Protein AF-A0A7X9L0Q4-F1 (afdb_mo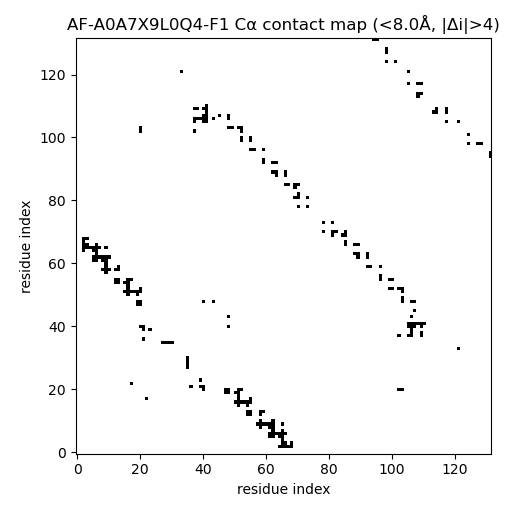nomer)

Nearest PDB structures (foldseek):
  8qyh-assembly1_C  TM=5.727E-01  e=1.537E+00  Esc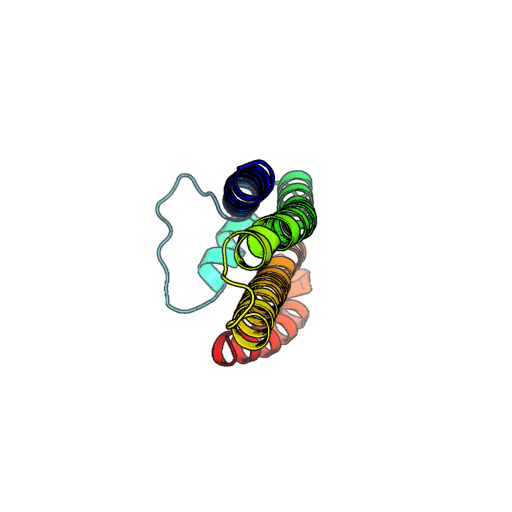herichia coli
  8qyy-assembly1_B  TM=5.505E-01  e=2.406E+00  Escherichia coli
  8qyy-assembly1_C  TM=5.472E-01  e=2.290E+00  Escherichia coli
  8qyd-assembly1_C  TM=5.472E-01  e=2.290E+00  Escherichia coli
  7rps-assembly1_A  TM=2.561E-01  e=3.244E+00  Borrelia miyamotoi FR64b

Radius of gyration: 17.33 Å; Cα contacts (8 Å, |Δi|>4): 140; chains: 1; bounding box: 41×24×49 Å

Sequence (132 aa):
MKTLIFGLIGAILMFCGDMTLYYDKNDFVSDGTLEPIINIMKKLHQKRIILGGLIGPVAAFIYCVGFYHI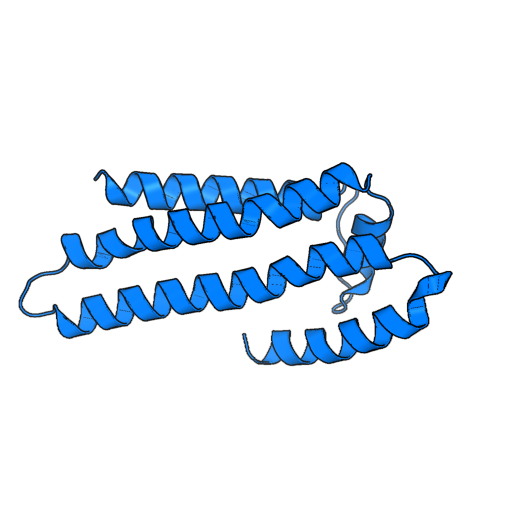IIVTESSLRPYSLLTFLLSCLGIIIGGAYHSHCTYLGLLGEDEQRKDLNIVINYFQKLAVML

Structure (mmCIF, N/CA/C/O backbone):
data_AF-A0A7X9L0Q4-F1
#
_entry.id   AF-A0A7X9L0Q4-F1
#
loop_
_atom_site.group_PDB
_atom_site.id
_atom_site.type_symbol
_atom_site.label_atom_id
_atom_site.label_alt_id
_atom_site.label_comp_id
_atom_site.label_asym_id
_atom_site.label_entity_id
_atom_site.label_seq_id
_atom_site.pdbx_PDB_ins_code
_atom_site.Cartn_x
_atom_site.Cartn_y
_atom_site.Cartn_z
_atom_site.occupancy
_atom_site.B_iso_or_equiv
_atom_site.auth_seq_id
_atom_site.auth_comp_id
_atom_site.auth_asym_id
_atom_site.auth_atom_id
_atom_site.pdbx_PDB_model_num
ATOM 1 N N . MET A 1 1 ? 1.763 2.362 -23.148 1.00 68.81 1 MET A N 1
ATOM 2 C CA . MET A 1 1 ? 0.534 3.007 -22.626 1.00 68.81 1 MET A CA 1
ATOM 3 C C . MET A 1 1 ? -0.353 2.081 -21.800 1.00 68.81 1 MET A C 1
ATOM 5 O O . MET A 1 1 ? -0.753 2.501 -20.729 1.00 68.81 1 MET A O 1
ATOM 9 N N . LYS A 1 2 ? -0.662 0.844 -22.228 1.00 83.50 2 LYS A N 1
ATOM 10 C CA . LYS A 1 2 ? -1.629 -0.020 -21.511 1.00 83.50 2 LYS A CA 1
ATOM 11 C C . LYS A 1 2 ? -1.289 -0.257 -20.027 1.00 83.50 2 LYS A C 1
ATOM 13 O O . LYS A 1 2 ? -2.159 -0.093 -19.188 1.00 83.50 2 LYS A O 1
ATOM 18 N N . THR A 1 3 ? -0.031 -0.549 -19.689 1.00 87.69 3 THR A N 1
ATOM 19 C CA . THR A 1 3 ? 0.424 -0.741 -18.293 1.00 87.69 3 THR A CA 1
ATOM 20 C C . THR A 1 3 ? 0.345 0.528 -17.444 1.00 87.69 3 THR A C 1
ATOM 22 O O . THR A 1 3 ? 0.013 0.451 -16.271 1.00 87.69 3 THR A O 1
ATOM 25 N N . LEU A 1 4 ? 0.561 1.708 -18.031 1.00 91.12 4 LEU A N 1
ATOM 26 C CA . LEU A 1 4 ? 0.429 2.985 -17.320 1.00 91.12 4 LEU A CA 1
ATOM 27 C C . LEU A 1 4 ? -1.009 3.212 -16.823 1.00 91.12 4 LEU A C 1
ATOM 29 O O . LEU A 1 4 ? -1.208 3.669 -15.703 1.00 91.12 4 LEU A O 1
ATOM 33 N N . ILE A 1 5 ? -2.003 2.841 -17.636 1.00 95.25 5 ILE A N 1
ATOM 34 C CA . ILE A 1 5 ? -3.422 2.931 -17.265 1.00 95.25 5 ILE A CA 1
ATOM 35 C C . ILE A 1 5 ? -3.719 2.036 -16.059 1.00 95.25 5 ILE A C 1
ATOM 37 O O . ILE A 1 5 ? -4.420 2.470 -15.152 1.00 95.25 5 ILE A O 1
ATOM 41 N 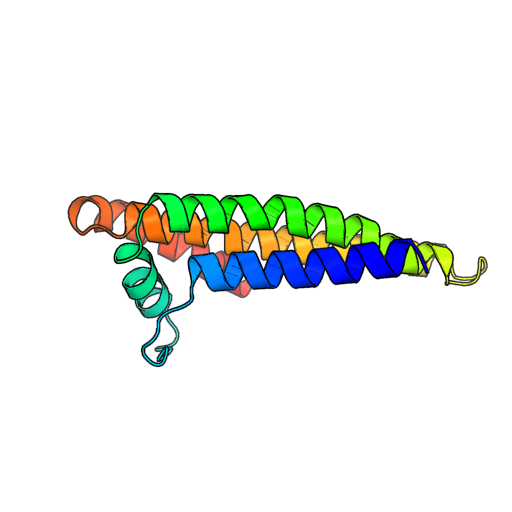N . PHE A 1 6 ? -3.148 0.827 -16.002 1.00 94.94 6 PHE A N 1
ATOM 42 C CA . PHE A 1 6 ? -3.268 -0.022 -14.814 1.00 94.94 6 PHE A CA 1
ATOM 43 C C . PHE A 1 6 ? -2.682 0.669 -13.581 1.00 94.94 6 PHE A C 1
ATOM 45 O O . PHE A 1 6 ? -3.367 0.741 -12.571 1.00 94.94 6 PHE A O 1
ATOM 52 N N . GLY A 1 7 ? -1.495 1.276 -13.675 1.00 94.06 7 GLY A N 1
ATOM 53 C CA . GLY A 1 7 ? -0.929 2.053 -12.564 1.00 94.06 7 GLY A CA 1
ATOM 54 C C . GLY A 1 7 ? -1.863 3.164 -12.065 1.00 94.06 7 GLY A C 1
ATOM 55 O O . GLY A 1 7 ? -2.071 3.295 -10.862 1.00 94.06 7 GLY A O 1
ATOM 56 N N . LEU A 1 8 ? -2.490 3.911 -12.979 1.00 95.56 8 LEU A N 1
ATOM 57 C CA . LEU A 1 8 ? -3.453 4.962 -12.629 1.00 95.56 8 LEU A CA 1
ATOM 58 C C . LEU A 1 8 ? -4.732 4.402 -11.985 1.00 95.56 8 LEU A C 1
ATOM 60 O O . LEU A 1 8 ? -5.216 4.953 -11.001 1.00 95.56 8 LEU A O 1
ATOM 64 N N . ILE A 1 9 ? -5.271 3.299 -12.511 1.00 96.44 9 ILE A N 1
ATOM 65 C CA . ILE A 1 9 ? -6.440 2.624 -11.928 1.00 96.44 9 ILE A CA 1
ATOM 66 C C . ILE A 1 9 ? -6.114 2.115 -10.520 1.00 96.44 9 ILE A C 1
ATOM 68 O O . ILE A 1 9 ? -6.921 2.289 -9.610 1.00 96.44 9 ILE A O 1
ATOM 72 N N . GLY A 1 10 ? -4.927 1.533 -10.326 1.00 95.12 10 GLY A N 1
ATOM 73 C CA . GLY A 1 10 ? -4.438 1.108 -9.014 1.00 95.12 10 GLY A CA 1
ATOM 74 C C . GLY A 1 10 ? -4.356 2.274 -8.030 1.00 95.12 10 GLY A C 1
ATOM 75 O O . GLY A 1 10 ? -4.833 2.149 -6.907 1.00 95.12 10 GLY A O 1
ATOM 76 N N . ALA A 1 11 ? -3.851 3.429 -8.473 1.00 94.19 11 ALA A N 1
ATOM 77 C CA . ALA A 1 11 ? -3.788 4.654 -7.673 1.00 94.19 11 ALA A CA 1
ATOM 78 C C . ALA A 1 11 ? -5.169 5.142 -7.224 1.00 94.19 11 ALA A C 1
ATOM 80 O O . ALA A 1 11 ? -5.385 5.401 -6.042 1.00 94.19 11 ALA A O 1
ATOM 81 N N . ILE A 1 12 ? -6.117 5.223 -8.161 1.00 96.56 12 ILE A N 1
ATOM 82 C CA . ILE A 1 12 ? -7.491 5.645 -7.874 1.00 96.56 12 ILE A CA 1
ATOM 83 C C . ILE A 1 12 ? -8.154 4.667 -6.901 1.00 96.56 12 ILE A C 1
ATOM 85 O O . ILE A 1 12 ? -8.771 5.098 -5.932 1.00 96.56 12 ILE A O 1
ATOM 89 N N . LEU A 1 13 ? -8.001 3.357 -7.121 1.00 95.62 13 LEU A N 1
ATOM 90 C CA . LEU A 1 13 ? -8.552 2.341 -6.223 1.00 95.62 13 LEU A CA 1
ATOM 91 C C . LEU A 1 13 ? -7.946 2.425 -4.823 1.00 95.62 13 LEU A C 1
ATOM 93 O O . LEU A 1 13 ? -8.697 2.351 -3.855 1.00 95.62 13 LEU A O 1
ATOM 97 N N . MET A 1 14 ? -6.629 2.614 -4.706 1.00 94.81 14 MET A N 1
ATOM 98 C CA . MET A 1 14 ? -5.964 2.764 -3.409 1.00 94.81 14 MET A CA 1
ATOM 99 C C . MET A 1 14 ? -6.530 3.968 -2.656 1.00 94.81 14 MET A C 1
ATOM 101 O O . MET A 1 14 ? -7.001 3.824 -1.532 1.00 94.81 14 MET A O 1
ATOM 105 N N . PHE A 1 15 ? -6.609 5.121 -3.326 1.00 92.88 15 PHE A N 1
ATOM 106 C CA . PHE A 1 15 ? -7.209 6.328 -2.765 1.00 92.88 15 PHE A CA 1
ATOM 107 C C . PHE A 1 15 ? -8.665 6.106 -2.331 1.00 92.88 15 PHE A C 1
ATOM 109 O O . PHE A 1 15 ? -9.065 6.516 -1.244 1.00 92.88 15 PHE A O 1
ATOM 116 N N . CYS A 1 16 ? -9.473 5.422 -3.146 1.00 93.94 16 CYS A N 1
ATOM 117 C CA . CYS A 1 16 ? -10.842 5.073 -2.775 1.00 93.94 16 CYS A CA 1
ATOM 118 C C . CYS A 1 16 ? -10.899 4.147 -1.550 1.00 93.94 16 CYS A C 1
ATOM 120 O O . CYS A 1 16 ? -11.776 4.329 -0.704 1.00 93.94 16 CYS A O 1
ATOM 122 N N . GLY A 1 17 ? -9.987 3.178 -1.436 1.00 92.31 17 GLY A N 1
ATOM 123 C CA . GLY A 1 17 ? -9.855 2.309 -0.266 1.00 92.31 17 GLY A CA 1
ATOM 124 C C . GLY A 1 17 ? -9.534 3.106 0.997 1.00 92.31 17 GLY A C 1
ATOM 125 O O . GLY A 1 17 ? -10.267 3.011 1.983 1.00 92.31 17 GLY A O 1
ATOM 126 N N . ASP A 1 18 ? -8.526 3.975 0.925 1.00 90.06 18 ASP A N 1
ATOM 127 C CA . ASP A 1 18 ? -8.118 4.846 2.028 1.00 90.06 18 ASP A CA 1
ATOM 128 C C . ASP A 1 18 ? -9.242 5.791 2.450 1.00 90.06 18 ASP A C 1
ATOM 130 O O . ASP A 1 18 ? -9.568 5.885 3.630 1.00 90.06 18 ASP A O 1
ATOM 134 N N . MET A 1 19 ? -9.921 6.448 1.509 1.00 91.44 19 MET A N 1
ATOM 135 C CA . MET A 1 19 ? -11.067 7.299 1.848 1.00 91.44 19 MET A CA 1
ATOM 136 C C . MET A 1 19 ? -12.224 6.479 2.433 1.00 91.44 19 MET A C 1
ATOM 138 O O . MET A 1 19 ? -12.924 6.925 3.343 1.00 91.44 19 MET A O 1
ATOM 142 N N . THR A 1 20 ? -12.413 5.239 1.988 1.00 91.12 20 THR A N 1
ATOM 143 C CA . THR A 1 20 ? -13.415 4.354 2.591 1.00 91.12 20 THR A CA 1
ATOM 144 C C . THR A 1 20 ? -13.069 4.046 4.053 1.00 91.12 20 THR A C 1
ATOM 146 O O . THR A 1 20 ? -13.985 4.047 4.878 1.00 91.12 20 THR A O 1
ATOM 149 N N . LEU A 1 21 ? -11.785 3.863 4.389 1.00 86.88 21 LEU A N 1
ATOM 150 C CA . LEU A 1 21 ? -11.301 3.586 5.748 1.00 86.88 21 LEU A CA 1
ATOM 151 C C . LEU A 1 21 ? -11.248 4.822 6.655 1.00 86.88 21 LEU A C 1
ATOM 153 O O . LEU A 1 21 ? -11.693 4.744 7.794 1.00 86.88 21 LEU A O 1
ATOM 157 N N . TYR A 1 22 ? -10.705 5.941 6.174 1.00 82.25 22 TYR A N 1
ATOM 158 C CA . TYR A 1 22 ? -10.274 7.058 7.024 1.00 82.25 22 TYR A CA 1
ATOM 159 C C . TYR A 1 22 ? -11.124 8.320 6.902 1.00 82.25 22 TYR A C 1
ATOM 161 O O . TYR A 1 22 ? -10.989 9.211 7.734 1.00 82.25 22 TYR A O 1
ATOM 169 N N . TYR A 1 23 ? -11.974 8.441 5.876 1.00 85.75 23 TYR A N 1
ATOM 170 C CA . TYR A 1 23 ? -12.711 9.686 5.655 1.00 85.75 23 TYR A CA 1
ATOM 171 C C . TYR A 1 23 ? -13.716 9.953 6.783 1.00 85.75 23 TYR A C 1
ATOM 173 O O . TYR A 1 23 ? -14.731 9.248 6.902 1.00 85.75 23 TYR A O 1
ATOM 181 N N . ASP A 1 24 ? -13.444 11.013 7.543 1.00 80.88 24 ASP A N 1
ATOM 182 C CA . ASP A 1 24 ? -14.380 11.703 8.425 1.00 80.88 24 ASP A CA 1
ATOM 183 C C . ASP A 1 24 ? -14.742 13.067 7.817 1.00 80.88 24 ASP A C 1
ATOM 185 O O . ASP A 1 24 ? -13.953 13.686 7.106 1.00 80.88 24 ASP A O 1
ATOM 189 N N . LYS A 1 25 ? -15.966 13.526 8.081 1.00 77.62 25 LYS A N 1
ATOM 190 C CA . LYS A 1 25 ? -16.447 14.846 7.654 1.00 77.62 25 LYS A CA 1
ATOM 191 C C . LYS A 1 25 ? -15.840 15.969 8.501 1.00 77.62 25 LYS A C 1
ATOM 193 O O . LYS A 1 25 ? -15.791 17.109 8.046 1.00 77.62 25 LYS A O 1
ATOM 198 N N . ASN A 1 26 ? -15.451 15.660 9.734 1.00 76.94 26 ASN A N 1
ATOM 199 C CA . ASN A 1 26 ? -14.765 16.601 10.609 1.00 76.94 26 ASN A CA 1
ATOM 200 C C . ASN A 1 26 ? -13.264 16.569 10.313 1.00 76.94 26 ASN A C 1
ATOM 202 O O . ASN A 1 26 ? -12.733 15.522 9.944 1.00 76.94 26 ASN A O 1
ATOM 206 N N . ASP A 1 27 ? -12.589 17.704 10.486 1.00 67.31 27 ASP A N 1
ATOM 207 C CA . ASP A 1 27 ? -11.151 17.787 10.244 1.00 67.31 27 ASP A CA 1
ATOM 208 C C . ASP A 1 27 ? -10.389 16.778 11.112 1.00 67.31 27 ASP A C 1
ATOM 210 O O . ASP A 1 27 ? -10.525 16.734 12.339 1.00 67.31 27 ASP A O 1
ATOM 214 N N . PHE A 1 28 ? -9.567 15.962 10.452 1.00 77.50 28 PHE A N 1
ATOM 215 C CA . PHE A 1 28 ? -8.642 15.052 11.108 1.00 77.50 28 PHE A CA 1
ATOM 216 C C . PHE A 1 28 ? -7.522 15.857 11.769 1.00 77.50 28 PHE A C 1
ATOM 218 O O . PHE A 1 28 ? -6.688 16.457 11.090 1.00 77.50 28 PHE A O 1
ATOM 225 N N . VAL A 1 29 ? -7.477 15.838 13.100 1.00 79.00 29 VAL A N 1
ATOM 226 C CA . VAL A 1 29 ? -6.365 16.405 13.866 1.00 79.00 29 VAL A CA 1
ATOM 227 C C . VAL A 1 29 ? -5.441 15.266 14.277 1.00 79.00 29 VAL A C 1
ATOM 229 O O . VAL A 1 29 ? -5.797 14.436 15.111 1.00 79.00 29 VAL A O 1
ATOM 232 N N . SER A 1 30 ? -4.253 15.223 13.676 1.00 78.94 30 SER A N 1
ATOM 233 C CA . SER A 1 30 ? -3.200 14.296 14.091 1.00 78.94 30 SER A CA 1
ATOM 234 C C . SER A 1 30 ? -2.567 14.773 15.396 1.00 78.94 30 SER A C 1
ATOM 236 O O . SER A 1 30 ? -2.168 15.932 15.502 1.00 78.94 30 SER A O 1
ATOM 238 N N . ASP A 1 31 ? -2.428 13.872 16.363 1.00 84.06 31 ASP A N 1
ATOM 239 C CA . ASP A 1 31 ? -1.693 14.092 17.615 1.00 84.06 31 ASP A CA 1
ATOM 240 C C . ASP A 1 31 ? -0.335 13.360 17.632 1.00 84.06 31 ASP A C 1
ATOM 242 O O . ASP A 1 31 ? 0.315 13.259 18.671 1.00 84.06 31 ASP A O 1
ATOM 246 N N . GLY A 1 32 ? 0.100 12.835 16.479 1.00 79.44 32 GLY A N 1
ATOM 247 C CA . GLY A 1 32 ? 1.307 12.011 16.359 1.00 79.44 32 GLY A CA 1
ATOM 248 C C . GLY A 1 32 ? 1.112 10.549 16.773 1.00 79.44 32 GLY A C 1
ATOM 249 O O . GLY A 1 32 ? 2.066 9.773 16.728 1.00 79.44 32 GLY A O 1
ATOM 250 N N . THR A 1 33 ? -0.107 10.148 17.144 1.00 82.88 33 THR A N 1
ATOM 251 C CA . THR A 1 33 ? -0.462 8.768 17.484 1.00 82.88 33 THR A CA 1
ATOM 252 C C . THR A 1 33 ? -1.474 8.187 16.492 1.00 82.88 33 THR A C 1
ATOM 254 O O . THR A 1 33 ? -1.947 8.849 15.569 1.00 82.88 33 THR A O 1
ATOM 257 N N . LEU A 1 34 ? -1.809 6.909 16.672 1.00 82.50 34 LEU A N 1
ATOM 258 C CA . LEU A 1 34 ? -2.845 6.236 15.885 1.00 82.50 34 LEU A CA 1
ATOM 259 C C . LEU A 1 34 ? -4.248 6.446 16.465 1.00 82.50 34 LEU A C 1
ATOM 261 O O . LEU A 1 34 ? -5.229 6.121 15.800 1.00 82.50 34 LEU A O 1
ATOM 265 N N . GLU A 1 35 ? -4.366 6.996 17.676 1.00 83.06 35 GLU A N 1
ATOM 266 C CA . GLU A 1 35 ? -5.649 7.168 18.361 1.00 83.06 35 GLU A CA 1
ATOM 267 C C . GLU A 1 35 ? -6.657 8.010 17.574 1.00 83.06 35 GLU A C 1
ATOM 269 O O . GLU A 1 35 ? -7.818 7.600 17.507 1.00 83.06 35 GLU A O 1
ATOM 274 N N . PRO A 1 36 ? -6.281 9.129 16.923 1.00 85.69 36 PRO A N 1
ATOM 275 C CA . PRO A 1 36 ? -7.225 9.892 16.113 1.00 85.69 36 PRO A CA 1
ATOM 276 C C . PRO A 1 36 ? -7.827 9.054 14.980 1.00 85.69 36 PRO A C 1
ATOM 278 O O . PRO A 1 36 ? -9.039 9.081 14.763 1.00 85.69 36 PRO A O 1
ATOM 281 N N . ILE A 1 37 ? -7.000 8.241 14.313 1.00 84.94 37 ILE A N 1
ATOM 282 C CA . ILE A 1 37 ? -7.438 7.345 13.235 1.00 84.94 37 ILE A CA 1
ATOM 283 C C . ILE A 1 37 ? -8.368 6.263 13.793 1.00 84.94 37 ILE A C 1
ATOM 285 O O . ILE A 1 37 ? -9.457 6.055 13.263 1.00 84.94 37 ILE A O 1
ATOM 289 N N . ILE A 1 38 ? -7.990 5.618 14.899 1.00 86.44 38 ILE A N 1
ATOM 290 C CA . ILE A 1 38 ? -8.809 4.590 15.562 1.00 86.44 38 ILE A CA 1
ATOM 291 C C . ILE A 1 38 ? -10.169 5.160 15.972 1.00 86.44 38 ILE A C 1
ATOM 293 O O . ILE A 1 38 ? -11.204 4.535 15.748 1.00 86.44 38 ILE A O 1
ATOM 297 N N . ASN A 1 39 ? -10.187 6.369 16.530 1.00 85.44 39 ASN A N 1
ATOM 298 C CA . ASN A 1 39 ? -11.402 7.034 16.988 1.00 85.44 39 ASN A CA 1
ATOM 299 C C . ASN A 1 39 ? -12.363 7.408 15.856 1.00 85.44 39 ASN A C 1
ATOM 301 O O . ASN A 1 39 ? -13.573 7.453 16.093 1.00 85.44 39 ASN A O 1
ATOM 305 N N . ILE A 1 40 ? -11.848 7.661 14.651 1.00 86.94 40 ILE A N 1
ATOM 306 C CA . ILE A 1 40 ? -12.666 7.805 13.444 1.00 86.94 40 ILE A CA 1
ATOM 307 C C . ILE A 1 40 ? -13.188 6.435 13.020 1.00 86.94 40 ILE A C 1
ATOM 309 O O . ILE A 1 40 ? -14.397 6.238 12.905 1.00 86.94 40 ILE A O 1
ATOM 313 N N . MET A 1 41 ? -12.282 5.475 12.831 1.00 87.75 41 MET A N 1
ATOM 314 C CA . MET A 1 41 ? -12.606 4.178 12.248 1.00 87.75 41 MET A CA 1
ATOM 315 C C . MET A 1 41 ? -13.590 3.378 13.102 1.00 87.75 41 MET A C 1
ATOM 317 O O . MET A 1 41 ? -14.517 2.798 12.547 1.00 87.75 41 MET A O 1
ATOM 321 N N . LYS A 1 42 ? -13.472 3.412 14.436 1.00 85.44 42 LYS A N 1
ATOM 322 C CA . LYS A 1 42 ? -14.379 2.694 15.351 1.00 85.44 42 LYS A CA 1
ATOM 323 C C . LYS A 1 42 ? -15.834 3.174 15.291 1.00 85.44 42 LYS A C 1
ATOM 325 O O . LYS A 1 42 ? -16.736 2.468 15.719 1.00 85.44 42 LYS A O 1
ATOM 330 N N . LYS A 1 43 ? -16.076 4.390 14.784 1.00 85.75 43 LYS A N 1
ATOM 331 C CA . LYS A 1 43 ? -17.426 4.955 14.602 1.00 85.75 43 LYS A CA 1
ATOM 332 C C . LYS A 1 43 ? -18.028 4.601 13.241 1.00 85.75 43 LYS A C 1
ATOM 334 O O . LYS A 1 43 ? -19.206 4.870 13.004 1.00 85.75 43 LYS A O 1
ATOM 339 N N . LEU A 1 44 ? -17.231 4.055 12.322 1.00 86.56 44 LEU A N 1
ATOM 340 C CA . LEU A 1 44 ? -17.695 3.678 10.995 1.00 86.56 44 LEU A CA 1
ATOM 341 C C . LEU A 1 44 ? -18.445 2.351 11.043 1.00 86.56 44 LEU A C 1
ATOM 343 O O . LEU A 1 44 ? -18.138 1.445 11.810 1.00 86.56 44 LEU A O 1
ATOM 347 N N . HIS A 1 45 ? -19.420 2.208 10.149 1.00 88.06 45 HIS A N 1
ATOM 348 C CA . HIS A 1 45 ? -20.137 0.951 10.003 1.00 88.06 45 HIS A CA 1
ATOM 349 C C . HIS A 1 45 ? -19.177 -0.175 9.584 1.00 88.06 45 HIS A C 1
ATOM 351 O O . HIS A 1 45 ? -18.438 -0.027 8.610 1.00 88.06 45 HIS A O 1
ATOM 357 N N . GLN A 1 46 ? -19.248 -1.333 10.246 1.00 88.81 46 GLN A N 1
ATOM 358 C CA . GLN A 1 46 ? -18.333 -2.467 10.045 1.00 88.81 46 GLN A CA 1
ATOM 359 C C . GLN A 1 46 ? -18.140 -2.851 8.566 1.00 88.81 46 GLN A C 1
ATOM 361 O O . GLN A 1 46 ? -17.019 -3.064 8.106 1.00 88.81 46 GLN A O 1
ATOM 366 N N . LYS A 1 47 ? -19.228 -2.878 7.780 1.00 90.25 47 LYS A N 1
ATOM 367 C CA . LYS A 1 47 ? -19.168 -3.192 6.337 1.00 90.25 47 LYS A CA 1
ATOM 368 C C . LYS A 1 47 ? -18.297 -2.209 5.548 1.00 90.25 47 LYS A C 1
ATOM 370 O O . LYS A 1 47 ? -17.655 -2.619 4.589 1.00 90.25 47 LYS A O 1
ATOM 375 N N . ARG A 1 48 ? -18.274 -0.930 5.942 1.00 91.44 48 ARG A N 1
ATOM 376 C CA . ARG A 1 48 ? -17.438 0.103 5.314 1.00 91.44 48 ARG A CA 1
ATOM 377 C C . ARG A 1 48 ? -15.961 -0.166 5.599 1.00 91.44 48 ARG A C 1
ATOM 379 O O . ARG A 1 48 ? -15.165 -0.134 4.671 1.00 91.44 48 ARG A O 1
ATOM 386 N N . ILE A 1 49 ? -15.624 -0.505 6.844 1.00 89.94 49 ILE A N 1
ATOM 387 C CA . ILE A 1 49 ? -14.251 -0.832 7.258 1.00 89.94 49 ILE A CA 1
ATOM 388 C C . ILE A 1 49 ? -13.738 -2.057 6.490 1.00 89.94 49 ILE A C 1
ATOM 390 O O . ILE A 1 49 ? -12.675 -2.004 5.880 1.00 89.94 49 ILE A O 1
ATOM 394 N N . ILE A 1 50 ? -14.535 -3.130 6.436 1.00 90.94 50 ILE A N 1
ATOM 395 C CA . ILE A 1 50 ? -14.188 -4.350 5.691 1.00 90.94 50 ILE A CA 1
ATOM 396 C C . ILE A 1 50 ? -13.996 -4.046 4.200 1.00 90.94 50 ILE A C 1
ATOM 398 O O . ILE A 1 50 ? -13.015 -4.486 3.606 1.00 90.94 50 ILE A O 1
ATOM 402 N N . LEU A 1 51 ? -14.906 -3.278 3.591 1.00 92.56 51 LEU A N 1
ATOM 403 C CA . LEU A 1 51 ? -14.807 -2.926 2.175 1.00 92.56 51 LEU A CA 1
ATOM 404 C C . LEU A 1 51 ? -13.538 -2.118 1.881 1.00 92.56 51 LEU A C 1
ATOM 406 O O . LEU A 1 51 ? -12.822 -2.444 0.939 1.00 92.56 51 LEU A O 1
ATOM 410 N N . GLY A 1 52 ? -13.235 -1.111 2.704 1.00 90.62 52 GLY A N 1
ATOM 411 C CA . GLY A 1 52 ? -12.017 -0.315 2.570 1.00 90.62 52 GLY A CA 1
ATOM 412 C C . GLY A 1 52 ? -10.750 -1.171 2.665 1.00 90.62 52 GLY A C 1
ATOM 413 O O . GLY A 1 52 ? -9.869 -1.062 1.814 1.00 90.62 52 GLY A O 1
ATOM 414 N N . GLY A 1 53 ? -10.709 -2.102 3.624 1.00 90.69 53 GLY A N 1
ATOM 415 C CA . GLY A 1 53 ? -9.596 -3.037 3.794 1.00 90.69 53 GLY A CA 1
ATOM 416 C C . GLY A 1 53 ? -9.406 -4.005 2.623 1.00 90.69 53 GLY A C 1
ATOM 417 O O . GLY A 1 53 ? -8.274 -4.317 2.262 1.00 90.69 53 GLY A O 1
ATOM 418 N N . LEU A 1 54 ? -10.494 -4.458 1.992 1.00 92.31 54 LEU A N 1
ATOM 419 C CA . LEU A 1 54 ? -10.443 -5.379 0.848 1.00 92.31 54 LEU A CA 1
ATOM 420 C C . LEU A 1 54 ? -10.034 -4.700 -0.466 1.00 92.31 54 LEU A C 1
ATOM 422 O O . LEU A 1 54 ? -9.475 -5.362 -1.343 1.00 92.31 54 LEU A O 1
ATOM 426 N N . ILE A 1 55 ? -10.288 -3.396 -0.616 1.00 94.44 55 ILE A N 1
ATOM 427 C CA . ILE A 1 55 ? -9.883 -2.640 -1.812 1.00 94.44 55 ILE A CA 1
ATOM 428 C C . ILE A 1 55 ? -8.352 -2.545 -1.905 1.00 94.44 55 ILE A C 1
ATOM 430 O O . ILE A 1 55 ? -7.804 -2.678 -3.000 1.00 94.44 55 ILE A O 1
ATOM 434 N N . GLY A 1 56 ? -7.661 -2.381 -0.771 1.00 92.44 56 GLY A N 1
ATOM 435 C CA . GLY A 1 56 ? -6.204 -2.209 -0.708 1.00 92.44 56 GLY A CA 1
ATOM 436 C C . GLY A 1 56 ? -5.404 -3.298 -1.443 1.00 92.44 56 GLY A C 1
ATOM 437 O O . GLY A 1 56 ? -4.643 -2.964 -2.352 1.00 92.44 56 GLY A O 1
ATOM 438 N N . PRO A 1 57 ? -5.583 -4.600 -1.138 1.00 93.69 57 PRO A N 1
ATOM 439 C CA . PRO A 1 57 ? -4.883 -5.686 -1.830 1.00 93.69 57 PRO A CA 1
ATOM 440 C C . PRO A 1 57 ? -5.122 -5.722 -3.346 1.00 93.69 57 PRO A C 1
ATOM 442 O O . PRO A 1 57 ? -4.191 -5.962 -4.118 1.00 93.69 57 PRO A O 1
ATOM 445 N N . VAL A 1 58 ? -6.354 -5.447 -3.788 1.00 95.38 58 VAL A N 1
ATOM 446 C CA . VAL A 1 58 ? -6.700 -5.397 -5.219 1.00 95.38 58 VAL A CA 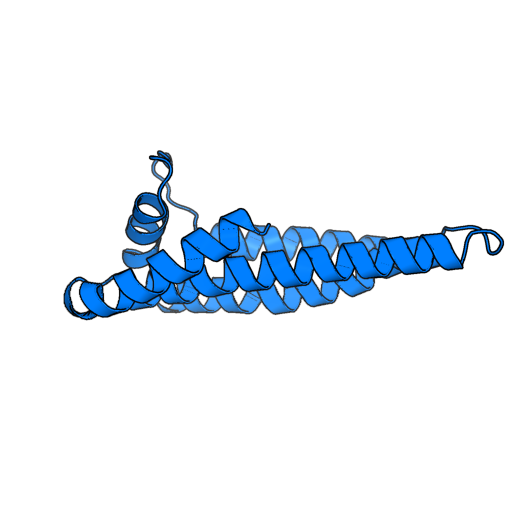1
ATOM 447 C C . VAL A 1 58 ? -6.001 -4.215 -5.895 1.00 95.38 58 VAL A C 1
ATOM 449 O O . VAL A 1 58 ? -5.405 -4.374 -6.962 1.00 95.38 58 VAL A O 1
ATOM 452 N N . ALA A 1 59 ? -6.013 -3.045 -5.253 1.00 95.94 59 ALA A N 1
ATOM 453 C CA . ALA A 1 59 ? -5.326 -1.850 -5.728 1.00 95.94 59 ALA A CA 1
ATOM 454 C C . ALA A 1 59 ? -3.805 -2.058 -5.815 1.00 95.94 59 ALA A C 1
ATOM 456 O O . ALA A 1 59 ? -3.199 -1.727 -6.834 1.00 95.94 59 ALA A O 1
ATOM 457 N N . ALA A 1 60 ? -3.198 -2.662 -4.787 1.00 95.69 60 ALA A N 1
ATOM 458 C CA . ALA A 1 60 ? -1.768 -2.962 -4.736 1.00 95.69 60 ALA A CA 1
ATOM 459 C C . ALA A 1 60 ? -1.336 -3.907 -5.868 1.00 95.69 60 ALA A C 1
ATOM 461 O O . ALA A 1 60 ? -0.335 -3.654 -6.539 1.00 95.69 60 ALA A O 1
ATOM 462 N N . PHE A 1 61 ? -2.118 -4.956 -6.145 1.00 96.50 61 PHE A N 1
ATOM 463 C CA . PHE A 1 61 ? -1.846 -5.859 -7.266 1.00 96.50 61 PHE A CA 1
ATOM 464 C C . PHE A 1 61 ? -1.859 -5.122 -8.614 1.00 96.50 61 PHE A C 1
ATOM 466 O O . PHE A 1 61 ? -0.940 -5.270 -9.422 1.00 96.50 61 PHE A O 1
ATOM 473 N N . ILE A 1 62 ? -2.871 -4.281 -8.843 1.00 96.56 62 ILE A N 1
ATOM 474 C CA . ILE A 1 62 ? -2.983 -3.474 -10.064 1.00 96.56 62 ILE A CA 1
ATOM 475 C C . ILE A 1 62 ? -1.813 -2.474 -10.170 1.00 96.56 62 ILE A C 1
ATOM 477 O O . ILE A 1 62 ? -1.276 -2.272 -11.261 1.00 96.56 62 ILE A O 1
ATOM 481 N N . TYR A 1 63 ? -1.358 -1.910 -9.047 1.00 95.31 63 TYR A N 1
ATOM 482 C CA . TYR A 1 63 ? -0.155 -1.076 -8.978 1.00 95.31 63 TYR A CA 1
ATOM 483 C C . TYR A 1 63 ? 1.097 -1.816 -9.444 1.00 95.31 63 TYR A C 1
ATOM 485 O O . TYR A 1 63 ? 1.846 -1.277 -10.256 1.00 95.31 63 TYR A O 1
ATOM 493 N N . CYS A 1 64 ? 1.302 -3.060 -9.002 1.00 96.69 64 CYS A N 1
ATOM 494 C CA . CYS A 1 64 ? 2.424 -3.888 -9.448 1.00 96.69 64 CYS A CA 1
ATOM 495 C C . CYS A 1 64 ? 2.386 -4.124 -10.966 1.00 96.69 64 CYS A C 1
ATOM 497 O O . CYS A 1 64 ? 3.407 -3.990 -11.642 1.00 96.69 64 CYS A O 1
ATOM 499 N N . VAL A 1 65 ? 1.204 -4.386 -11.538 1.00 96.62 65 VAL A N 1
ATOM 500 C CA . VAL A 1 65 ? 1.030 -4.452 -13.003 1.00 96.62 65 VAL A CA 1
ATOM 501 C C . VAL A 1 65 ? 1.391 -3.112 -13.659 1.00 96.62 65 VAL A C 1
ATOM 503 O O . VAL A 1 65 ? 2.023 -3.082 -14.717 1.00 96.62 65 VAL A O 1
ATOM 506 N N . GLY A 1 66 ? 1.043 -1.998 -13.015 1.00 96.75 66 GLY A N 1
ATOM 507 C CA . GLY A 1 66 ? 1.435 -0.654 -13.424 1.00 96.75 66 GLY A CA 1
ATOM 508 C C . GLY A 1 66 ? 2.946 -0.423 -13.422 1.00 96.75 66 GLY A C 1
ATOM 509 O O . GLY A 1 66 ? 3.489 0.075 -14.410 1.00 96.75 66 GLY A O 1
ATOM 510 N N . PHE A 1 67 ? 3.647 -0.840 -12.365 1.00 97.19 67 PHE A N 1
ATOM 511 C CA . PHE A 1 67 ? 5.101 -0.703 -12.240 1.00 97.19 67 PHE A CA 1
ATOM 512 C C . PHE A 1 67 ? 5.860 -1.465 -13.321 1.00 97.19 67 PHE A C 1
ATOM 514 O O . PHE A 1 67 ? 6.941 -1.037 -13.722 1.00 97.19 67 PHE A O 1
ATOM 521 N N . TYR A 1 68 ? 5.279 -2.530 -13.881 1.00 96.62 68 TYR A N 1
ATOM 522 C CA . TYR A 1 68 ? 5.860 -3.205 -15.042 1.00 96.62 68 TYR A CA 1
ATOM 523 C C . TYR A 1 68 ? 6.039 -2.262 -16.247 1.00 96.62 68 TYR A C 1
ATOM 525 O O . TYR A 1 68 ? 6.833 -2.532 -17.146 1.00 96.62 68 TYR A O 1
ATOM 533 N N . HIS A 1 69 ? 5.374 -1.101 -16.270 1.00 96.50 69 HIS A N 1
ATOM 534 C CA . HIS A 1 69 ? 5.645 -0.077 -17.272 1.00 96.50 69 HIS A CA 1
ATOM 535 C C . HIS A 1 69 ? 7.111 0.382 -17.285 1.00 96.50 69 HIS A C 1
ATOM 537 O O . HIS A 1 69 ? 7.637 0.596 -18.375 1.00 96.50 69 HIS A O 1
ATOM 543 N N . ILE A 1 70 ? 7.781 0.441 -16.124 1.00 96.25 70 ILE A N 1
ATOM 544 C CA . ILE A 1 70 ? 9.213 0.774 -15.990 1.00 96.25 70 ILE A CA 1
ATOM 545 C C . ILE A 1 70 ? 10.054 -0.149 -16.881 1.00 96.25 70 ILE A C 1
ATOM 547 O O . ILE A 1 70 ? 10.924 0.295 -17.626 1.00 96.25 70 ILE A O 1
ATOM 551 N N . ILE A 1 71 ? 9.729 -1.439 -16.865 1.00 96.19 71 ILE A N 1
ATOM 552 C CA . ILE A 1 71 ? 10.406 -2.498 -17.616 1.00 96.19 71 ILE A CA 1
ATOM 553 C C . ILE A 1 71 ? 10.206 -2.354 -19.128 1.00 96.19 71 ILE A C 1
ATOM 555 O O . ILE A 1 71 ? 11.086 -2.725 -19.902 1.00 96.19 71 ILE A O 1
ATOM 559 N N . ILE A 1 72 ? 9.048 -1.851 -19.556 1.00 95.12 72 ILE A N 1
ATOM 560 C CA . ILE A 1 72 ? 8.693 -1.705 -20.974 1.00 95.12 72 ILE A CA 1
ATOM 561 C C . ILE A 1 72 ? 9.367 -0.481 -21.596 1.00 95.12 72 ILE A C 1
ATOM 563 O O . ILE A 1 72 ? 9.757 -0.534 -22.757 1.00 95.12 72 ILE A O 1
ATOM 567 N N . VAL A 1 73 ? 9.453 0.626 -20.855 1.00 95.06 73 VAL A N 1
ATOM 568 C CA . VAL A 1 73 ? 9.952 1.903 -21.395 1.00 95.06 73 VAL A CA 1
ATOM 569 C C . VAL A 1 73 ? 11.458 2.078 -21.262 1.00 95.06 73 VAL A C 1
ATOM 571 O O . VAL A 1 73 ? 12.019 2.948 -21.919 1.00 95.06 73 VAL A O 1
ATOM 574 N N . THR A 1 74 ? 12.110 1.283 -20.414 1.00 96.06 74 THR A N 1
ATOM 575 C CA . THR A 1 74 ? 13.555 1.387 -20.212 1.00 96.06 74 THR A CA 1
ATOM 576 C C . THR A 1 74 ? 14.318 0.684 -21.331 1.00 96.06 74 THR A C 1
ATOM 578 O O . THR A 1 74 ? 13.962 -0.421 -21.745 1.00 96.06 74 THR A O 1
ATOM 581 N N . GLU A 1 75 ? 15.408 1.306 -21.780 1.00 94.56 75 GLU A N 1
ATOM 582 C CA . GLU A 1 75 ? 16.341 0.721 -22.740 1.00 94.56 75 GLU A CA 1
ATOM 583 C C . GLU A 1 75 ? 16.908 -0.620 -22.252 1.00 94.56 75 GLU A C 1
ATOM 585 O O . GLU A 1 75 ? 17.133 -0.845 -21.059 1.00 94.56 75 GLU A O 1
ATOM 590 N N . SER A 1 76 ? 17.185 -1.526 -23.190 1.00 93.00 76 SER A N 1
ATOM 591 C CA . SER A 1 76 ? 17.669 -2.877 -22.884 1.00 93.00 76 SER A CA 1
ATOM 592 C C . SER A 1 76 ? 19.028 -2.890 -22.175 1.00 93.00 76 SER A C 1
ATOM 594 O O . SER A 1 76 ? 19.268 -3.759 -21.339 1.00 93.00 76 SER A O 1
ATOM 596 N N . SER A 1 77 ? 19.888 -1.905 -22.447 1.00 96.62 77 SER A N 1
ATOM 597 C CA . SER A 1 77 ? 21.178 -1.693 -21.774 1.00 96.62 77 SER A CA 1
ATOM 598 C C . SER A 1 77 ? 21.032 -1.479 -20.260 1.00 96.62 77 SER A C 1
ATOM 600 O O . SER A 1 77 ? 21.908 -1.864 -19.490 1.00 96.62 77 SER A O 1
ATOM 602 N N . L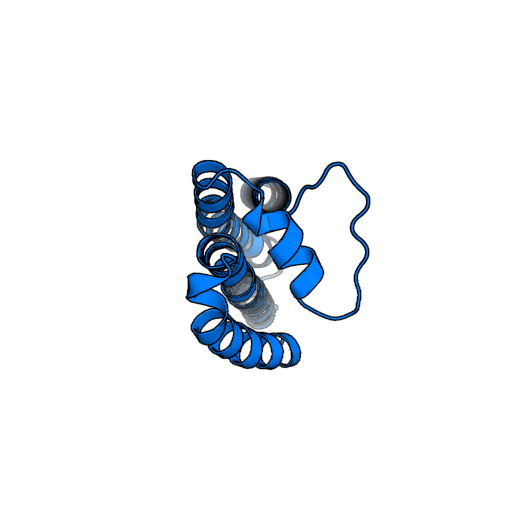EU A 1 78 ? 19.897 -0.929 -19.819 1.00 97.06 78 LEU A N 1
ATOM 603 C CA . LEU A 1 78 ? 19.584 -0.625 -18.421 1.00 97.06 78 LEU A CA 1
ATOM 604 C C . LEU A 1 78 ? 18.627 -1.653 -17.793 1.00 97.06 78 LEU A C 1
ATOM 606 O O . LEU A 1 78 ? 18.013 -1.404 -16.750 1.00 97.06 78 LEU A O 1
ATOM 610 N N . ARG A 1 79 ? 18.481 -2.836 -18.405 1.00 94.62 79 ARG A N 1
ATOM 611 C CA . ARG A 1 79 ? 17.550 -3.878 -17.947 1.00 94.62 79 ARG A CA 1
ATOM 612 C C . ARG A 1 79 ? 17.726 -4.298 -16.478 1.00 94.62 79 ARG A C 1
ATOM 614 O O . ARG A 1 79 ? 16.704 -4.437 -15.806 1.00 94.62 79 ARG A O 1
ATOM 621 N N . PRO A 1 80 ? 18.951 -4.471 -15.941 1.00 97.00 80 PRO A N 1
ATOM 622 C CA . PRO A 1 80 ? 19.125 -4.823 -14.531 1.00 97.00 80 PRO A CA 1
ATOM 623 C C . PRO A 1 80 ? 18.606 -3.729 -13.590 1.00 97.00 80 PRO A C 1
ATOM 625 O O . PRO A 1 80 ? 17.946 -4.028 -12.598 1.00 97.00 80 PRO A O 1
ATOM 628 N N . TYR A 1 81 ? 18.842 -2.459 -13.934 1.00 97.50 81 TYR A N 1
ATOM 629 C CA . TYR A 1 81 ? 18.406 -1.317 -13.132 1.00 97.50 81 TYR A CA 1
ATOM 630 C C . TYR A 1 81 ? 16.888 -1.142 -13.167 1.00 97.50 81 TYR A C 1
ATOM 632 O O . TYR A 1 81 ? 16.279 -0.968 -12.118 1.00 97.50 81 TYR A O 1
ATOM 640 N N . SER A 1 82 ? 16.255 -1.269 -14.338 1.00 97.25 82 SER A N 1
ATOM 641 C CA . SER A 1 82 ? 14.788 -1.199 -14.426 1.00 97.25 82 SER A CA 1
ATOM 642 C C . SER A 1 82 ? 14.103 -2.343 -13.685 1.00 97.25 82 SER A C 1
ATOM 644 O O . SER A 1 82 ? 13.074 -2.116 -13.050 1.00 97.25 82 SER A O 1
ATOM 646 N N . LEU A 1 83 ? 14.683 -3.552 -13.711 1.00 98.00 83 LEU A N 1
ATOM 647 C CA . LEU A 1 83 ? 14.214 -4.676 -12.899 1.00 98.00 83 LEU A CA 1
ATOM 648 C C . LEU A 1 83 ? 14.307 -4.367 -11.406 1.00 98.00 83 LEU A C 1
ATOM 650 O O . LEU A 1 83 ? 13.333 -4.579 -10.687 1.00 98.00 83 LEU A O 1
ATOM 654 N N . LEU A 1 84 ? 15.437 -3.824 -10.952 1.00 98.19 84 LEU A N 1
ATOM 655 C CA . LEU A 1 84 ? 15.602 -3.414 -9.562 1.00 98.19 84 LEU A CA 1
ATOM 656 C C . LEU A 1 84 ? 14.569 -2.350 -9.164 1.00 98.19 84 LEU A C 1
ATOM 658 O O . LEU A 1 84 ? 13.900 -2.517 -8.150 1.00 98.19 84 LEU A O 1
ATOM 662 N N . THR A 1 85 ? 14.379 -1.300 -9.968 1.00 97.94 85 THR A N 1
ATOM 663 C CA . THR A 1 85 ? 13.383 -0.252 -9.690 1.00 97.94 85 THR A CA 1
ATOM 664 C C . THR A 1 85 ? 11.969 -0.822 -9.627 1.00 97.94 85 THR A C 1
ATOM 666 O O . THR A 1 85 ? 11.247 -0.535 -8.679 1.00 97.94 85 THR A O 1
ATOM 669 N N . PHE A 1 86 ? 11.584 -1.675 -10.580 1.00 98.00 86 PHE A N 1
ATOM 670 C CA . PHE A 1 86 ? 10.289 -2.360 -10.571 1.00 98.00 86 PHE A CA 1
ATOM 671 C C . PHE A 1 86 ? 10.066 -3.164 -9.284 1.00 98.00 86 PHE A C 1
ATOM 673 O O . PHE A 1 86 ? 9.009 -3.048 -8.660 1.00 98.00 86 PHE A O 1
ATOM 680 N N . LEU A 1 87 ? 11.061 -3.957 -8.873 1.00 98.25 87 LEU A N 1
ATOM 681 C CA . LEU A 1 87 ? 10.979 -4.773 -7.663 1.00 98.25 87 LEU A CA 1
ATOM 682 C C . LEU A 1 87 ? 10.909 -3.909 -6.402 1.00 98.25 87 LEU A C 1
ATOM 684 O O . LEU A 1 87 ? 10.104 -4.204 -5.524 1.00 98.25 87 LEU A O 1
ATOM 688 N N . LEU A 1 88 ? 11.685 -2.825 -6.328 1.00 97.81 88 LEU A N 1
ATOM 689 C CA . LEU A 1 88 ? 11.628 -1.876 -5.215 1.00 97.81 88 LEU A CA 1
ATOM 690 C C . LEU A 1 88 ? 10.273 -1.163 -5.142 1.00 97.81 88 LEU A C 1
ATOM 692 O O . LEU A 1 88 ? 9.734 -1.005 -4.051 1.00 97.81 88 LEU A O 1
ATOM 696 N N . SER A 1 89 ? 9.677 -0.789 -6.278 1.00 96.75 89 SER A N 1
ATOM 697 C CA . SER A 1 89 ? 8.326 -0.214 -6.309 1.00 96.75 89 SER A CA 1
ATOM 698 C C . SER A 1 89 ? 7.271 -1.214 -5.825 1.00 96.75 89 SER A C 1
ATOM 700 O O . SER A 1 89 ? 6.414 -0.860 -5.015 1.00 96.75 89 SER A O 1
ATOM 702 N N . CYS A 1 90 ? 7.356 -2.476 -6.265 1.00 97.38 90 CYS A N 1
ATOM 703 C CA . CYS A 1 90 ? 6.474 -3.540 -5.779 1.00 97.38 90 CYS A CA 1
ATOM 704 C C . CYS A 1 90 ? 6.661 -3.784 -4.277 1.00 97.38 90 CYS A C 1
ATOM 706 O O . CYS A 1 90 ? 5.686 -3.929 -3.547 1.00 97.38 90 CYS A O 1
ATOM 708 N N . LEU A 1 91 ? 7.903 -3.798 -3.797 1.00 96.19 91 LEU A N 1
ATOM 709 C CA . LEU A 1 91 ? 8.188 -3.952 -2.377 1.00 96.19 91 LEU A CA 1
ATOM 710 C C . LEU A 1 91 ? 7.592 -2.792 -1.570 1.00 96.19 91 LEU A C 1
ATOM 712 O O . LEU A 1 91 ? 6.913 -3.039 -0.581 1.00 96.19 91 LEU A O 1
ATOM 716 N N . GLY A 1 92 ? 7.763 -1.550 -2.030 1.00 93.88 92 GLY A N 1
ATOM 717 C CA . GLY A 1 92 ? 7.196 -0.367 -1.382 1.00 93.88 92 GLY A CA 1
ATOM 718 C C . GLY A 1 92 ? 5.677 -0.449 -1.222 1.00 93.88 92 GLY A C 1
ATOM 719 O O . GLY A 1 92 ? 5.170 -0.254 -0.119 1.00 93.88 92 GLY A O 1
ATOM 720 N N . ILE A 1 93 ? 4.944 -0.817 -2.283 1.00 94.19 93 ILE A N 1
ATOM 721 C CA . ILE A 1 93 ? 3.479 -0.949 -2.192 1.00 94.19 93 ILE A CA 1
ATOM 722 C C . ILE A 1 93 ? 3.053 -2.141 -1.326 1.00 94.19 93 ILE A C 1
ATOM 724 O O . ILE A 1 93 ? 2.020 -2.068 -0.668 1.00 94.19 93 ILE A O 1
ATOM 728 N N . ILE A 1 94 ? 3.835 -3.224 -1.283 1.00 92.69 94 ILE A N 1
ATOM 729 C CA . ILE A 1 94 ? 3.552 -4.380 -0.421 1.00 92.69 94 ILE A CA 1
ATOM 730 C C . ILE A 1 94 ? 3.740 -4.013 1.052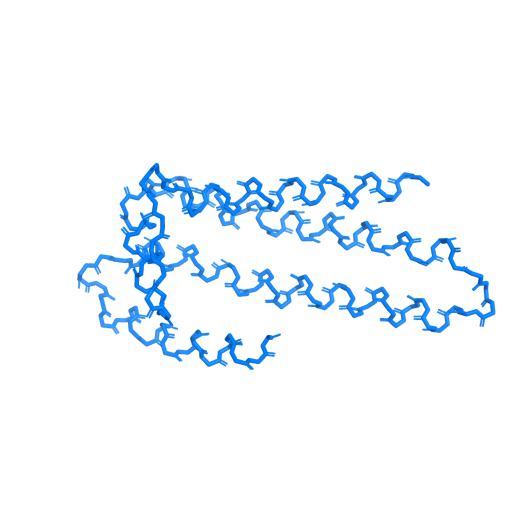 1.00 92.69 94 ILE A C 1
ATOM 732 O O . ILE A 1 94 ? 2.862 -4.315 1.855 1.00 92.69 94 ILE A O 1
ATOM 736 N N . ILE A 1 95 ? 4.843 -3.349 1.417 1.00 90.88 95 ILE A N 1
ATOM 737 C CA . ILE A 1 95 ? 5.091 -2.950 2.811 1.00 90.88 95 ILE A CA 1
ATOM 738 C C . ILE A 1 95 ? 4.070 -1.884 3.236 1.00 90.88 95 ILE A C 1
ATOM 740 O O . ILE A 1 95 ? 3.444 -2.025 4.286 1.00 90.88 95 ILE A O 1
ATOM 744 N N . GLY A 1 96 ? 3.821 -0.871 2.397 1.00 88.19 96 GLY A N 1
ATOM 745 C CA . GLY A 1 96 ? 2.791 0.139 2.656 1.00 88.19 96 GLY A CA 1
ATOM 746 C C . GLY A 1 96 ? 1.386 -0.468 2.753 1.00 88.19 96 GLY A C 1
ATOM 747 O O . GLY A 1 96 ? 0.645 -0.189 3.691 1.00 88.19 96 GLY A O 1
ATOM 748 N N . GLY A 1 97 ? 1.028 -1.376 1.845 1.00 87.81 97 GLY A N 1
ATOM 749 C CA . GLY A 1 97 ? -0.251 -2.087 1.876 1.00 87.81 97 GLY A CA 1
ATOM 750 C C . GLY A 1 97 ? -0.402 -2.986 3.105 1.00 87.81 97 GLY A C 1
ATOM 751 O O . GLY A 1 97 ? -1.469 -3.020 3.715 1.00 87.81 97 GLY A O 1
ATOM 752 N N . ALA A 1 98 ? 0.670 -3.668 3.521 1.00 86.56 98 ALA A N 1
ATOM 753 C CA . ALA A 1 98 ? 0.690 -4.424 4.768 1.00 86.56 98 ALA A CA 1
ATOM 754 C C . ALA A 1 98 ? 0.439 -3.495 5.959 1.00 86.56 98 ALA A C 1
ATOM 756 O O . ALA A 1 98 ? -0.406 -3.816 6.793 1.00 86.56 98 ALA A O 1
ATOM 757 N N . TYR A 1 99 ? 1.076 -2.322 6.005 1.00 84.69 99 TYR A N 1
ATOM 758 C CA . TYR A 1 99 ? 0.802 -1.311 7.023 1.00 84.69 99 TYR A CA 1
ATOM 759 C C . TYR A 1 99 ? -0.686 -0.917 7.034 1.00 84.69 99 TYR A C 1
ATOM 761 O O . TYR A 1 99 ? -1.379 -1.163 8.020 1.00 84.69 99 TYR A O 1
ATOM 769 N N . HIS A 1 100 ? -1.230 -0.445 5.912 1.00 84.19 100 HIS A N 1
ATOM 770 C CA . HIS A 1 100 ? -2.635 -0.028 5.810 1.00 84.19 100 HIS A CA 1
ATOM 771 C C . HIS A 1 100 ? -3.648 -1.148 6.112 1.00 84.19 100 HIS A C 1
ATOM 773 O O . HIS A 1 100 ? -4.711 -0.881 6.675 1.00 84.19 100 HIS A O 1
ATOM 779 N N . SER A 1 101 ? -3.323 -2.415 5.826 1.00 84.62 101 SER A N 1
ATOM 780 C CA . SER A 1 101 ? -4.207 -3.545 6.153 1.00 84.62 101 SER A CA 1
ATOM 781 C C . SER A 1 101 ? -4.504 -3.646 7.653 1.00 84.62 101 SER A C 1
ATOM 783 O O . SER A 1 101 ? -5.623 -3.997 8.036 1.00 84.62 101 SER A O 1
ATOM 785 N N . 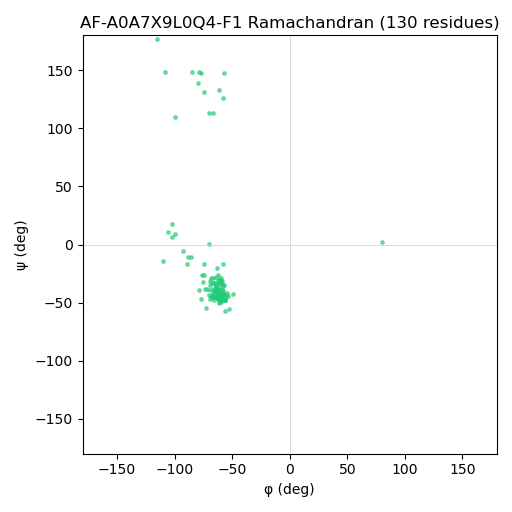HIS A 1 102 ? -3.555 -3.240 8.506 1.00 84.06 102 HIS A N 1
ATOM 786 C CA . HIS A 1 102 ? -3.748 -3.250 9.952 1.00 84.06 102 HIS A CA 1
ATOM 787 C C . HIS A 1 102 ? -4.782 -2.229 10.415 1.00 84.06 102 HIS A C 1
ATOM 789 O O . HIS A 1 102 ? -5.476 -2.480 11.398 1.00 84.06 102 HIS A O 1
ATOM 795 N N . CYS A 1 103 ? -4.952 -1.115 9.698 1.00 84.69 103 CYS A N 1
ATOM 796 C CA . CYS A 1 103 ? -5.954 -0.114 10.046 1.00 84.69 103 CYS A CA 1
ATOM 797 C C . CYS A 1 103 ? -7.368 -0.698 10.051 1.00 84.69 103 CYS A C 1
ATOM 799 O O . CYS A 1 103 ? -8.169 -0.348 10.911 1.00 84.69 103 CYS A O 1
ATOM 801 N N . THR A 1 104 ? -7.659 -1.651 9.163 1.00 86.62 104 THR A N 1
ATOM 802 C CA . THR A 1 104 ? -8.933 -2.387 9.172 1.00 86.62 104 THR A CA 1
ATOM 803 C C . THR A 1 104 ? -9.161 -3.066 10.524 1.00 86.62 104 THR A C 1
ATOM 805 O O . THR A 1 104 ? -10.225 -2.903 11.116 1.00 86.62 104 THR A O 1
ATOM 808 N N . TYR A 1 105 ? -8.155 -3.766 11.058 1.00 84.44 105 TYR A N 1
ATOM 809 C CA . TYR A 1 105 ? -8.245 -4.395 12.380 1.00 84.44 105 TYR A CA 1
ATOM 810 C C . TYR A 1 105 ? -8.355 -3.362 13.497 1.00 84.44 105 TYR A C 1
ATOM 812 O O . TYR A 1 105 ? -9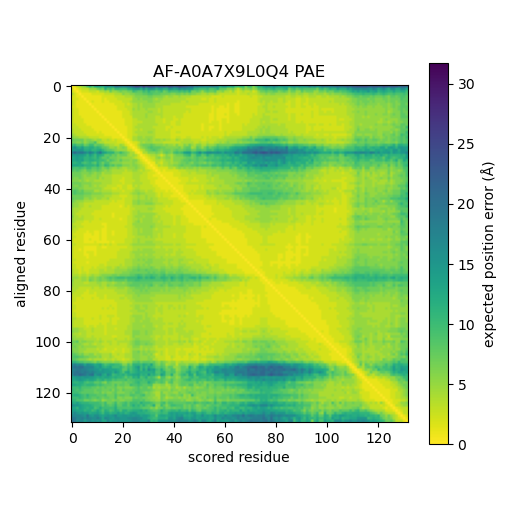.156 -3.547 14.404 1.00 84.44 105 TYR A O 1
ATOM 820 N N . LEU A 1 106 ? -7.616 -2.254 13.409 1.00 84.19 106 LEU A N 1
ATOM 821 C CA . LEU A 1 106 ? -7.710 -1.166 14.380 1.00 84.19 106 LEU A CA 1
ATOM 822 C C . LEU A 1 106 ? -9.128 -0.568 14.453 1.00 84.19 106 LEU A C 1
ATOM 824 O O . LEU A 1 106 ? -9.605 -0.247 15.537 1.00 84.19 106 LEU A O 1
ATOM 828 N N . GLY A 1 107 ? -9.816 -0.449 13.314 1.00 84.31 107 GLY A N 1
ATOM 829 C CA . GLY A 1 107 ? -11.208 -0.002 13.258 1.00 84.31 107 GLY A CA 1
ATOM 830 C C . GLY A 1 107 ? -12.206 -1.032 13.791 1.00 84.31 107 GLY A C 1
ATOM 831 O O . GLY A 1 107 ? -13.167 -0.655 14.453 1.00 84.31 107 GLY A O 1
ATOM 832 N N . LEU A 1 108 ? -11.976 -2.322 13.524 1.00 83.50 108 LEU A N 1
ATOM 833 C CA . LEU A 1 108 ? -12.846 -3.415 13.977 1.00 83.50 108 LEU A CA 1
ATOM 834 C C . LEU A 1 108 ? -12.692 -3.736 15.470 1.00 83.50 108 LEU A C 1
ATOM 836 O O . LEU A 1 108 ? -13.665 -4.138 16.094 1.00 83.50 108 LEU A O 1
ATOM 840 N N . LEU A 1 109 ? -11.488 -3.569 16.021 1.00 83.19 109 LEU A N 1
ATOM 841 C CA . LEU A 1 109 ? -11.144 -3.870 17.417 1.00 83.19 109 LEU A CA 1
ATOM 842 C C . LEU A 1 109 ? -11.127 -2.616 18.310 1.00 83.19 109 LEU A C 1
ATOM 844 O O . LEU A 1 109 ? -10.657 -2.659 19.443 1.00 83.19 109 LEU A O 1
ATOM 848 N N . GLY A 1 110 ? -11.593 -1.476 17.793 1.00 72.62 110 GLY A N 1
ATOM 849 C CA . GLY A 1 110 ? -11.543 -0.172 18.460 1.00 72.62 110 GLY A CA 1
ATOM 850 C C . GLY A 1 110 ? -12.477 -0.008 19.668 1.00 72.62 110 GLY A C 1
ATOM 851 O O . GLY A 1 110 ? -12.517 1.085 20.239 1.00 72.62 110 GLY A O 1
ATOM 852 N N . GLU A 1 111 ? -13.243 -1.041 20.032 1.00 71.81 111 GLU A N 1
ATOM 853 C CA . GLU A 1 111 ? -14.173 -1.032 21.166 1.00 71.81 111 GLU A CA 1
ATOM 854 C C . GLU A 1 111 ? -13.449 -1.179 22.514 1.00 71.81 111 GLU A C 1
ATOM 856 O O . GLU A 1 111 ? -12.425 -1.858 22.629 1.00 71.81 111 GLU A O 1
ATOM 861 N N . ASP A 1 112 ? -14.001 -0.555 23.561 1.00 69.88 112 ASP A N 1
ATOM 862 C CA . ASP A 1 112 ? -13.361 -0.489 24.882 1.00 69.88 112 ASP A CA 1
ATOM 863 C C . ASP A 1 112 ? -13.145 -1.879 25.511 1.00 69.88 112 ASP A C 1
ATOM 865 O O . ASP A 1 112 ? -12.148 -2.091 26.202 1.00 69.88 112 ASP A O 1
ATOM 869 N N . GLU A 1 113 ? -14.010 -2.855 25.210 1.00 73.44 113 GLU A N 1
ATOM 870 C CA . GLU A 1 113 ? -13.868 -4.240 25.684 1.00 73.44 113 GLU A CA 1
ATOM 871 C C . GLU A 1 113 ? -12.613 -4.938 25.134 1.00 73.44 113 GLU A C 1
ATOM 873 O O . GLU A 1 113 ? -12.033 -5.793 25.803 1.00 73.44 113 GLU A O 1
ATOM 878 N N . GLN A 1 114 ? -12.144 -4.542 23.948 1.00 77.94 114 GLN A N 1
ATOM 879 C CA . GLN A 1 114 ? -10.977 -5.125 23.274 1.00 77.94 114 GLN A CA 1
ATOM 880 C C . GLN A 1 114 ? -9.724 -4.247 23.395 1.00 77.94 114 GLN A C 1
ATOM 882 O O . GLN A 1 114 ? -8.668 -4.563 22.842 1.00 77.94 114 GLN A O 1
ATOM 887 N N . ARG A 1 115 ? -9.795 -3.159 24.176 1.00 78.38 115 ARG A N 1
ATOM 888 C CA . ARG A 1 115 ? -8.736 -2.146 24.271 1.00 78.38 115 ARG A CA 1
ATOM 889 C C . ARG A 1 115 ? -7.389 -2.710 24.720 1.00 78.38 115 ARG A C 1
ATOM 891 O O . ARG A 1 115 ? -6.342 -2.258 24.256 1.00 78.38 115 ARG A O 1
ATOM 898 N N . LYS A 1 116 ? -7.398 -3.703 25.613 1.00 81.62 116 LYS A N 1
ATOM 899 C CA . LYS A 1 116 ? -6.175 -4.364 26.091 1.00 81.62 116 LYS A CA 1
ATOM 900 C C . LYS A 1 116 ? -5.430 -5.063 24.950 1.00 81.62 116 LYS A C 1
ATOM 902 O O . LYS A 1 116 ? -4.217 -4.893 24.836 1.00 81.62 116 LYS A O 1
ATOM 907 N N . ASP A 1 117 ? -6.150 -5.801 24.111 1.00 81.44 117 ASP A N 1
ATOM 908 C CA . ASP A 1 117 ? -5.579 -6.530 22.977 1.00 81.44 117 ASP A CA 1
ATOM 909 C C . ASP A 1 117 ? -5.187 -5.562 21.854 1.00 81.44 117 ASP A C 1
ATOM 911 O O . ASP A 1 117 ? -4.103 -5.671 21.277 1.00 81.44 117 ASP A O 1
ATOM 915 N N . LEU A 1 118 ? -6.005 -4.530 21.627 1.00 81.25 118 LEU A N 1
ATOM 916 C CA . LEU A 1 118 ? -5.713 -3.449 20.690 1.00 81.25 118 LEU A CA 1
ATOM 917 C C . LEU A 1 118 ? -4.401 -2.726 21.031 1.00 81.25 118 LEU A C 1
ATOM 919 O O . LEU A 1 118 ? -3.598 -2.471 20.138 1.00 81.25 118 LEU A O 1
ATOM 923 N N . ASN A 1 119 ? -4.126 -2.451 22.309 1.00 83.25 119 ASN A N 1
ATOM 924 C CA . ASN A 1 119 ? -2.881 -1.798 22.731 1.00 83.25 119 ASN A CA 1
ATOM 925 C C . ASN A 1 119 ? -1.626 -2.628 22.389 1.00 83.25 119 ASN A C 1
ATOM 927 O O . ASN A 1 119 ? -0.578 -2.059 22.075 1.00 83.25 119 ASN A O 1
ATOM 931 N N . ILE A 1 120 ? -1.708 -3.966 22.423 1.00 83.25 120 ILE A N 1
ATOM 932 C CA . ILE A 1 120 ? -0.603 -4.846 22.000 1.00 83.25 120 ILE A CA 1
ATOM 933 C C . ILE A 1 120 ? -0.356 -4.675 20.497 1.00 83.25 120 ILE A C 1
ATOM 935 O O . ILE A 1 120 ? 0.791 -4.503 20.072 1.00 83.25 120 ILE A O 1
ATOM 939 N N . VAL A 1 121 ? -1.432 -4.667 19.705 1.00 81.94 121 VAL A N 1
ATOM 940 C CA . VAL A 1 121 ? -1.378 -4.474 18.250 1.00 81.94 121 VAL A CA 1
ATOM 941 C C . VAL A 1 121 ? -0.829 -3.090 17.900 1.00 81.94 121 VAL A C 1
ATOM 943 O O . VAL A 1 121 ? 0.079 -3.000 17.079 1.00 81.94 121 VAL A O 1
ATOM 946 N N . ILE A 1 122 ? -1.297 -2.025 18.561 1.00 80.75 122 ILE A N 1
ATOM 947 C CA . ILE A 1 122 ? -0.810 -0.648 18.371 1.00 80.75 122 ILE A CA 1
ATOM 948 C C . ILE A 1 122 ? 0.700 -0.562 18.627 1.00 80.75 122 ILE A C 1
ATOM 950 O O . ILE A 1 122 ? 1.426 -0.016 17.799 1.00 80.75 122 ILE A O 1
ATOM 954 N N . ASN A 1 123 ? 1.193 -1.135 19.729 1.00 81.56 123 ASN A N 1
ATOM 955 C CA . ASN A 1 123 ? 2.619 -1.099 20.072 1.00 81.56 123 ASN A CA 1
ATOM 956 C C . ASN A 1 123 ? 3.500 -1.846 19.061 1.00 81.56 123 ASN A C 1
ATOM 958 O O . ASN A 1 123 ? 4.616 -1.413 18.765 1.00 81.56 123 ASN A O 1
ATOM 962 N N . TYR A 1 124 ? 3.027 -2.979 18.538 1.00 81.00 124 TYR A N 1
ATOM 963 C CA . TYR A 1 124 ? 3.703 -3.674 17.442 1.00 81.00 124 TYR A CA 1
ATOM 964 C C . TYR A 1 124 ? 3.700 -2.817 16.167 1.00 81.00 124 TYR A C 1
ATOM 966 O O . TYR A 1 124 ? 4.730 -2.648 15.514 1.00 81.00 124 TYR A O 1
ATOM 974 N N . PHE A 1 125 ? 2.553 -2.223 15.853 1.00 74.50 125 PHE A N 1
ATOM 975 C CA . PHE A 1 125 ? 2.321 -1.484 14.623 1.00 74.50 125 PHE A CA 1
ATOM 976 C C . PHE A 1 125 ? 3.095 -0.158 14.551 1.00 74.50 125 PHE A C 1
ATOM 978 O O . PHE A 1 125 ? 3.686 0.154 13.519 1.00 74.50 125 PHE A O 1
ATOM 985 N N . GLN A 1 126 ? 3.199 0.582 15.658 1.00 73.44 126 GLN A N 1
ATOM 986 C CA . GLN A 1 126 ? 4.029 1.790 15.741 1.00 73.44 126 GLN A CA 1
ATOM 987 C C . GLN A 1 126 ? 5.512 1.500 15.485 1.00 73.44 126 GLN A C 1
ATOM 989 O O . GLN A 1 126 ? 6.197 2.317 14.879 1.00 73.44 126 GLN A O 1
ATOM 994 N N . LYS A 1 127 ? 6.016 0.324 15.882 1.00 76.06 127 LYS A N 1
ATOM 995 C CA . LYS A 1 127 ? 7.389 -0.087 15.550 1.00 76.06 127 LYS A CA 1
ATOM 996 C C . LYS A 1 127 ? 7.556 -0.384 14.063 1.00 76.06 127 LYS A C 1
ATOM 998 O O . LYS A 1 127 ? 8.620 -0.105 13.526 1.00 76.06 127 LYS A O 1
ATOM 1003 N N . LEU A 1 128 ? 6.527 -0.928 13.409 1.00 69.25 128 LEU A N 1
ATOM 1004 C CA . LEU A 1 128 ? 6.528 -1.176 11.966 1.00 69.25 128 LEU A CA 1
ATOM 1005 C C . LEU A 1 128 ? 6.583 0.140 11.173 1.00 69.25 128 LEU A C 1
ATOM 1007 O O . LEU A 1 128 ? 7.319 0.223 10.198 1.00 69.25 128 LEU A O 1
ATOM 1011 N N . ALA A 1 129 ? 5.862 1.174 11.625 1.00 64.62 129 ALA A N 1
ATOM 1012 C CA . ALA A 1 129 ? 5.854 2.500 10.999 1.00 64.62 129 ALA A CA 1
ATOM 1013 C C . ALA A 1 129 ? 7.245 3.157 10.950 1.00 64.62 129 ALA A C 1
ATOM 1015 O O . ALA A 1 129 ? 7.536 3.894 10.023 1.00 64.62 129 ALA A O 1
ATOM 1016 N N . VAL A 1 130 ? 8.110 2.878 11.931 1.00 59.94 130 VAL A N 1
ATOM 1017 C CA . VAL A 1 130 ? 9.496 3.386 11.974 1.00 59.94 130 VAL A CA 1
ATOM 1018 C C . VAL A 1 130 ? 10.410 2.661 10.970 1.00 59.94 130 VAL A C 1
ATOM 1020 O O . VAL A 1 130 ? 11.502 3.138 10.674 1.00 59.94 130 VAL A O 1
ATOM 1023 N N . MET A 1 131 ? 9.991 1.501 10.454 1.00 52.00 131 MET A N 1
ATOM 1024 C CA . MET A 1 131 ? 10.740 0.722 9.456 1.00 52.00 131 MET A CA 1
ATOM 1025 C C . MET A 1 131 ? 10.349 1.053 8.006 1.00 52.00 131 MET A C 1
ATOM 1027 O O . MET A 1 131 ? 10.962 0.508 7.086 1.00 52.00 131 MET A O 1
ATOM 1031 N N . LEU A 1 132 ? 9.323 1.888 7.819 1.00 53.59 132 LEU A N 1
ATOM 1032 C CA . LEU A 1 132 ? 8.784 2.373 6.544 1.00 53.59 132 LEU A CA 1
ATOM 1033 C C . LEU A 1 132 ? 9.289 3.790 6.255 1.00 53.59 132 LEU A C 1
ATOM 1035 O O . LEU A 1 132 ? 9.584 4.055 5.069 1.00 53.59 132 LEU A O 1
#

Secondary structure (DSSP, 8-state):
-HHHHHHHHHHHHHHHHHHHHH--SS-----SSSHHHHHHHTTS-HHHHHHHHHHHHHHHHHHHHHHHHHHHHS-GGGHHHHHHHHHHHHHHHHHHHHHHHHHHHHHHS-SGGGHHHHHHHHHHHHHHHTT-

Solvent-accessible surface area (backbone atoms only — not comparable to full-atom values): 7030 Å² total; per-residue (Å²): 110,75,36,50,52,37,27,52,52,12,51,52,37,33,52,53,11,49,46,50,44,67,69,61,96,61,86,85,67,82,83,88,60,66,60,57,59,30,64,52,25,43,74,48,60,67,70,46,35,53,50,14,42,59,34,36,64,57,12,43,54,32,29,43,54,10,42,50,37,49,58,70,75,47,58,77,94,47,45,70,58,31,50,50,50,35,50,52,52,40,47,51,45,49,54,51,46,55,56,58,47,49,50,33,53,42,24,74,41,51,47,80,94,38,40,74,62,41,52,56,52,49,59,55,47,58,58,52,60,77,77,108

Mean predicted aligned error: 5.44 Å

Foldseek 3Di:
DVLQVLLVVLVVLLVVLCCLQADDPDDQDDPVACVSSLVRLLPDDLVSLVVSLVSLVVSLVSNLSSLCVLCVPDDPVCNVVSVVSSVVSSVVSVLVNVLVNVSSVSSVQSDPVNVVVSVVSRVVSVVSVVVD

pLDDT: mean 87.49, std 9.31, range [52.0, 98.25]